Protein AF-A0A9W7CE01-F1 (afdb_monomer_lite)

Secondary structure (DSSP, 8-state):
----------------PPPHHHHSSSGGGGS---SPPPSS--EEEEETTSSGGGGS-GGG-SEEEEEE---HHHHHHHHHHHHHTT-EEEEEE---GGGTT-HHHHHHHHHHHHHHHHHHT--EEEE---S--S-HHHHHHHHHHHHHHHHHHHSPPPP-----PPP--------PPP-

Foldseek 3Di:
DDDDPPVPPPPPPPPPPAFLCNQAPHNVLLAALPDDQDPDADEAEDEVPDPVVVVDPLLRHQEYEYEYDDDLNSLSNVSNVSSVNNHAYAYEDEDPQVCLVPPVVLVVVLVVQLVSCSRSSHNYYDYDYDPHPDDPVSVVVSVVVSVVSNCVPRPDPPDPPPPPPPPDDPPPDDDDDDD

Radius of gyration: 24.2 Å; chains: 1; bounding box: 60×113×42 Å

Structure (mmCIF, N/CA/C/O backbone):
data_AF-A0A9W7CE01-F1
#
_entry.id   AF-A0A9W7CE01-F1
#
loop_
_atom_site.group_PDB
_atom_site.id
_atom_site.type_symbol
_atom_site.label_atom_id
_atom_site.label_alt_id
_atom_site.label_comp_id
_atom_site.label_asym_id
_atom_site.label_entity_id
_atom_site.label_seq_id
_atom_site.pdbx_PDB_ins_code
_atom_site.Cartn_x
_atom_site.Cartn_y
_atom_site.Cartn_z
_atom_site.occupancy
_atom_site.B_iso_or_equiv
_atom_site.auth_seq_id
_atom_site.auth_comp_id
_atom_site.auth_asym_id
_atom_site.auth_atom_id
_atom_site.pdbx_PDB_model_num
ATOM 1 N N . MET A 1 1 ? -10.138 61.269 -5.558 1.00 49.22 1 MET A N 1
ATOM 2 C CA . MET A 1 1 ? -9.718 60.462 -6.730 1.00 49.22 1 MET A CA 1
ATOM 3 C C . MET A 1 1 ? -8.202 60.382 -6.636 1.00 49.22 1 MET A C 1
ATOM 5 O O . MET A 1 1 ? -7.604 61.437 -6.602 1.00 49.22 1 MET A O 1
ATOM 9 N N . LEU A 1 2 ? -7.501 59.271 -6.449 1.00 45.75 2 LEU A N 1
ATOM 10 C CA . LEU A 1 2 ? -7.740 57.858 -6.716 1.00 45.75 2 LEU A CA 1
ATOM 11 C C . LEU A 1 2 ? -7.343 57.064 -5.452 1.00 45.75 2 LEU A C 1
ATOM 13 O O . LEU A 1 2 ? -6.312 57.332 -4.857 1.00 45.75 2 LEU A O 1
ATOM 17 N N . LEU A 1 3 ? -8.222 56.257 -4.864 1.00 43.03 3 LEU A N 1
ATOM 18 C CA . LEU A 1 3 ? -8.631 54.928 -5.331 1.00 43.03 3 LEU A CA 1
ATOM 19 C C . LEU A 1 3 ? -7.551 53.863 -5.053 1.00 43.03 3 LEU A C 1
ATOM 21 O O . LEU A 1 3 ? -6.643 53.654 -5.842 1.00 43.03 3 LEU A O 1
ATOM 25 N N . ARG A 1 4 ? -7.760 53.163 -3.930 1.00 52.28 4 ARG A N 1
ATOM 26 C CA . ARG A 1 4 ? -7.577 51.712 -3.759 1.00 52.28 4 ARG A CA 1
ATOM 27 C C . ARG A 1 4 ? -6.210 51.140 -4.157 1.00 52.28 4 ARG A C 1
ATOM 29 O O . ARG A 1 4 ? -6.089 50.478 -5.177 1.00 52.28 4 ARG A O 1
ATOM 36 N N . LEU A 1 5 ? -5.248 51.216 -3.244 1.00 51.44 5 LEU A N 1
ATOM 37 C CA . LEU A 1 5 ? -4.251 50.149 -3.096 1.00 51.44 5 LEU A CA 1
ATOM 38 C C . LEU A 1 5 ? -4.748 49.166 -2.027 1.00 51.44 5 LEU A C 1
ATOM 40 O O . LEU A 1 5 ? -4.194 49.045 -0.941 1.00 51.44 5 LEU A O 1
ATOM 44 N N . LEU A 1 6 ? -5.856 48.487 -2.345 1.00 52.78 6 LEU A N 1
ATOM 45 C CA . LEU A 1 6 ? -6.137 47.170 -1.783 1.00 52.78 6 LEU A CA 1
ATOM 46 C C . LEU A 1 6 ? -5.134 46.238 -2.457 1.00 52.78 6 LEU A C 1
ATOM 48 O O . LEU A 1 6 ? -5.360 45.782 -3.576 1.00 52.78 6 LEU A O 1
ATOM 52 N N . ILE A 1 7 ? -3.998 46.021 -1.801 1.00 57.50 7 ILE A N 1
ATOM 53 C CA . ILE A 1 7 ? -3.135 44.882 -2.092 1.00 57.50 7 ILE A CA 1
ATOM 54 C C . ILE A 1 7 ? -3.985 43.664 -1.737 1.00 57.50 7 ILE A C 1
ATOM 56 O O . ILE A 1 7 ? -4.079 43.270 -0.578 1.00 57.50 7 ILE A O 1
ATOM 60 N N . ALA A 1 8 ? -4.704 43.149 -2.733 1.00 54.59 8 ALA A N 1
ATOM 61 C CA . ALA A 1 8 ? -5.314 41.841 -2.676 1.00 54.59 8 ALA A CA 1
ATOM 62 C C . ALA A 1 8 ? -4.156 40.855 -2.538 1.00 54.59 8 ALA A C 1
ATOM 64 O O . ALA A 1 8 ? -3.480 40.520 -3.509 1.00 54.59 8 ALA A O 1
ATOM 65 N N . THR A 1 9 ? -3.883 40.470 -1.296 1.00 56.84 9 THR A N 1
ATOM 66 C CA . THR A 1 9 ? -3.147 39.268 -0.942 1.00 56.84 9 THR A CA 1
ATOM 67 C C . THR A 1 9 ? -3.831 38.109 -1.650 1.00 56.84 9 THR A C 1
ATOM 69 O O . THR A 1 9 ? -4.817 37.553 -1.172 1.00 56.84 9 THR A O 1
ATOM 72 N N . LEU A 1 10 ? -3.329 37.781 -2.839 1.00 54.28 10 LEU A N 1
ATOM 73 C CA . LEU A 1 10 ? -3.640 36.542 -3.523 1.00 54.28 10 LEU A CA 1
ATOM 74 C C . LEU A 1 10 ? -2.976 35.436 -2.700 1.00 54.28 10 LEU A C 1
ATOM 76 O O . LEU A 1 10 ? -1.847 35.030 -2.962 1.00 54.28 10 LEU A O 1
ATOM 80 N N . LEU A 1 11 ? -3.668 35.009 -1.641 1.00 51.47 11 LEU A N 1
ATOM 81 C CA . LEU A 1 11 ? -3.465 33.707 -1.029 1.00 51.47 11 LEU A CA 1
ATOM 82 C C . LEU A 1 11 ? -3.822 32.694 -2.114 1.00 51.47 11 LEU A C 1
ATOM 84 O O . LEU A 1 11 ? -4.963 32.257 -2.236 1.00 51.47 11 LEU A O 1
ATOM 88 N N . VAL A 1 12 ? -2.840 32.380 -2.956 1.00 51.41 12 VAL A N 1
ATOM 89 C CA . VAL A 1 12 ? -2.826 31.129 -3.698 1.00 51.41 12 VAL A CA 1
ATOM 90 C C . VAL A 1 12 ? -2.754 30.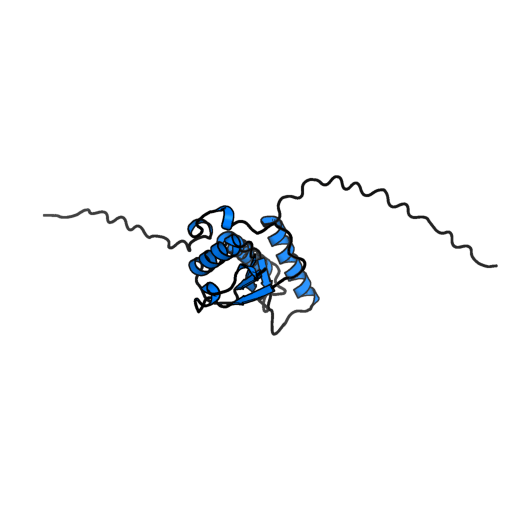062 -2.616 1.00 51.41 12 VAL A C 1
ATOM 92 O O . VAL A 1 12 ? -1.678 29.739 -2.119 1.00 51.41 12 VAL A O 1
ATOM 95 N N . GLY A 1 13 ? -3.920 29.605 -2.161 1.00 45.03 13 GLY A N 1
ATOM 96 C CA . GLY A 1 13 ? -4.013 28.378 -1.398 1.00 45.03 13 GLY A CA 1
ATOM 97 C C . GLY A 1 13 ? -3.459 27.297 -2.305 1.00 45.03 13 GLY A C 1
ATOM 98 O O . GLY A 1 13 ? -4.110 26.919 -3.277 1.00 45.03 13 GLY A O 1
ATOM 99 N N . LEU A 1 14 ? -2.230 26.852 -2.037 1.00 47.97 14 LEU A N 1
ATOM 100 C CA . LEU A 1 14 ? -1.827 25.542 -2.503 1.00 47.97 14 LEU A CA 1
ATOM 101 C C . LEU A 1 14 ? -2.864 24.599 -1.903 1.00 47.97 14 LEU A C 1
ATOM 103 O O . LEU A 1 14 ? -2.961 24.490 -0.680 1.00 47.97 14 LEU A O 1
ATOM 107 N N . ALA A 1 15 ? -3.687 23.994 -2.755 1.00 44.78 15 ALA A N 1
ATOM 108 C CA . ALA A 1 15 ? -4.443 22.816 -2.384 1.00 44.78 15 ALA A CA 1
ATOM 109 C C . ALA A 1 15 ? -3.406 21.716 -2.130 1.00 44.78 15 ALA A C 1
ATOM 111 O O . ALA A 1 15 ? -3.076 20.928 -3.011 1.00 44.78 15 ALA A O 1
ATOM 112 N N . SER A 1 16 ? -2.786 21.754 -0.954 1.00 56.38 16 SER A N 1
ATOM 113 C CA . SER A 1 16 ? -2.089 20.610 -0.404 1.00 56.38 16 SER A CA 1
ATOM 114 C C . SER A 1 16 ? -3.173 19.559 -0.220 1.00 56.38 16 SER A C 1
ATOM 116 O O . SER A 1 16 ? -4.102 19.800 0.549 1.00 56.38 16 SER A O 1
ATOM 118 N N . GLY A 1 17 ? -3.118 18.459 -0.977 1.00 59.03 17 GLY A N 1
ATOM 119 C CA . GLY A 1 17 ? -4.003 17.322 -0.719 1.00 59.03 17 GLY A CA 1
ATOM 120 C C . GLY A 1 17 ? -3.909 16.962 0.762 1.00 59.03 17 GLY A C 1
ATOM 121 O O . GLY A 1 17 ? -2.799 16.974 1.312 1.00 59.03 17 GLY A O 1
ATOM 122 N N . SER A 1 18 ? -5.048 16.740 1.417 1.00 71.06 18 SER A N 1
ATOM 123 C CA . SER A 1 18 ? -5.059 16.556 2.865 1.00 71.06 18 SER A CA 1
ATOM 124 C C . SER A 1 18 ? -4.242 15.316 3.212 1.00 71.06 18 SER A C 1
ATOM 126 O O . SER A 1 18 ? -4.315 14.282 2.544 1.00 71.06 18 SER A O 1
ATOM 128 N N . SER A 1 19 ? -3.401 15.423 4.237 1.00 85.56 19 SER A N 1
ATOM 129 C CA . SER A 1 19 ? -2.746 14.244 4.787 1.00 85.56 19 SER A CA 1
ATOM 130 C C . SER A 1 19 ? -3.722 13.493 5.690 1.00 85.56 19 SER A C 1
ATOM 132 O O . SER A 1 19 ? -4.732 14.035 6.153 1.00 85.56 19 SER A O 1
ATOM 134 N N . CYS A 1 20 ? -3.396 12.244 6.011 1.00 89.38 20 CYS A N 1
ATOM 135 C CA . CYS A 1 20 ? -4.134 11.489 7.014 1.00 89.38 20 CYS A CA 1
ATOM 136 C C . CYS A 1 20 ? -4.261 12.273 8.334 1.00 89.38 20 CYS A C 1
ATOM 138 O O . CYS A 1 20 ? -5.332 12.305 8.941 1.00 89.38 20 CYS A O 1
ATOM 140 N N . VAL A 1 21 ? -3.190 12.955 8.759 1.00 86.81 21 VAL A N 1
ATOM 141 C CA . VAL A 1 21 ? -3.146 13.684 10.037 1.00 86.81 21 VAL A CA 1
ATOM 142 C C . VAL A 1 21 ? -4.131 14.852 10.059 1.00 86.81 21 VAL A C 1
ATOM 144 O O . VAL A 1 21 ? -4.687 15.148 11.113 1.00 86.81 21 VAL A O 1
ATOM 147 N N . ASP A 1 22 ? -4.382 15.468 8.905 1.00 87.25 22 ASP A N 1
ATOM 148 C CA . ASP A 1 22 ? -5.334 16.574 8.771 1.00 87.25 22 ASP A CA 1
ATOM 149 C C . ASP A 1 22 ? -6.794 16.090 8.783 1.00 87.25 22 ASP A C 1
ATOM 151 O O . ASP A 1 22 ? -7.704 16.860 9.089 1.00 87.25 22 ASP A O 1
ATOM 155 N N . THR A 1 23 ? -7.016 14.809 8.471 1.00 87.19 23 THR A N 1
ATOM 156 C CA . THR A 1 23 ? -8.350 14.211 8.299 1.00 87.19 23 THR A CA 1
ATOM 157 C C . THR A 1 23 ? -8.808 13.433 9.535 1.00 87.19 23 THR A C 1
ATOM 159 O O . THR A 1 23 ? -9.983 13.473 9.908 1.00 87.19 23 THR A O 1
ATOM 162 N N . CYS A 1 24 ? -7.902 12.709 10.195 1.00 90.25 24 CYS A N 1
ATOM 163 C CA . CYS A 1 24 ? -8.250 11.871 11.337 1.00 90.25 24 CYS A CA 1
ATOM 164 C C . CYS A 1 24 ? -8.587 12.688 12.588 1.00 90.25 24 CYS A C 1
ATOM 166 O O . CYS A 1 24 ? -7.926 13.663 12.931 1.00 90.25 24 CYS A O 1
ATOM 168 N N . SER A 1 25 ? -9.539 12.186 13.380 1.00 90.69 25 SER A N 1
ATOM 169 C CA . SER A 1 25 ? -9.857 12.743 14.704 1.00 90.69 25 SER A CA 1
ATOM 170 C C . SER A 1 25 ? -8.699 12.641 15.708 1.00 90.69 25 SER A C 1
ATOM 172 O O . SER A 1 25 ? -8.658 13.389 16.683 1.00 90.69 25 SER A O 1
ATOM 174 N N . SER A 1 26 ? -7.760 11.718 15.477 1.00 91.56 26 SER A N 1
ATOM 175 C CA . SER A 1 26 ? -6.515 11.584 16.231 1.00 91.56 26 SER A CA 1
ATOM 176 C C . SER A 1 26 ? -5.351 11.292 15.280 1.00 91.56 26 SER A C 1
ATOM 178 O O . SER A 1 26 ? -5.440 10.319 14.527 1.00 91.56 26 SER A O 1
ATOM 180 N N . PRO A 1 27 ? -4.218 12.017 15.376 1.00 90.12 27 PRO A N 1
ATOM 181 C CA . PRO A 1 27 ? -3.017 11.734 14.585 1.00 90.12 27 PRO A CA 1
ATOM 182 C C . PRO A 1 27 ? -2.484 10.308 14.766 1.00 90.12 27 PRO A C 1
ATOM 184 O O . PRO A 1 27 ? -1.841 9.759 13.877 1.00 90.12 27 PRO A O 1
ATOM 187 N N . SER A 1 28 ? -2.764 9.673 15.911 1.00 91.38 28 SER A N 1
ATOM 188 C CA . SER A 1 28 ? -2.348 8.292 16.169 1.00 91.38 28 SER A CA 1
ATOM 189 C C . SER A 1 28 ? -2.987 7.280 15.218 1.00 91.38 28 SER A C 1
ATOM 191 O O . SER A 1 28 ? -2.431 6.200 15.044 1.00 91.38 28 SER A O 1
ATOM 193 N N . LEU A 1 29 ? -4.143 7.616 14.632 1.00 93.75 29 LEU A N 1
ATOM 194 C CA . LEU A 1 29 ? -4.826 6.792 13.637 1.00 93.75 29 LEU A CA 1
ATOM 195 C C . LEU A 1 29 ? -4.112 6.802 12.284 1.00 93.75 29 LEU A C 1
ATOM 197 O O . LEU A 1 29 ? -4.490 6.029 11.426 1.00 93.75 29 LEU A O 1
ATOM 201 N N . CYS A 1 30 ? -3.075 7.613 12.090 1.00 92.62 30 CYS A N 1
ATOM 202 C CA . CYS A 1 30 ? -2.262 7.597 10.872 1.00 92.62 30 CYS A CA 1
ATOM 203 C C . CYS A 1 30 ? -1.003 6.742 10.993 1.00 92.62 30 CYS A C 1
ATOM 205 O O . CYS A 1 30 ? -0.245 6.620 10.035 1.00 92.62 30 CYS A O 1
ATOM 207 N N . ASN A 1 31 ? -0.755 6.166 12.171 1.00 91.69 31 ASN A N 1
ATOM 208 C CA . ASN A 1 31 ? 0.359 5.252 12.355 1.00 91.69 31 ASN A CA 1
ATOM 209 C C . ASN A 1 31 ? -0.022 3.856 11.848 1.00 91.69 31 ASN A C 1
ATOM 211 O O . ASN A 1 31 ? -1.137 3.409 12.133 1.00 91.69 31 ASN A O 1
ATOM 215 N N . PRO A 1 32 ? 0.913 3.131 11.209 1.00 91.69 32 PRO A N 1
ATOM 216 C CA . PRO A 1 32 ? 0.688 1.743 10.843 1.00 91.69 32 PRO A CA 1
ATOM 217 C C . PRO A 1 32 ? 0.310 0.883 12.049 1.00 91.69 32 PRO A C 1
ATOM 219 O O . PRO A 1 32 ? 0.855 1.017 13.154 1.00 91.69 32 PRO A O 1
ATOM 222 N N . ILE A 1 33 ? -0.584 -0.070 11.825 1.00 93.06 33 ILE A N 1
ATOM 223 C CA . ILE A 1 33 ? -1.017 -1.031 12.827 1.00 93.06 33 ILE A CA 1
ATOM 224 C C . ILE A 1 33 ? 0.092 -2.062 13.050 1.00 93.06 33 ILE A C 1
ATOM 226 O O . ILE A 1 33 ? 0.321 -2.986 12.265 1.00 93.06 33 ILE A O 1
ATOM 230 N N . THR A 1 34 ? 0.733 -1.963 14.212 1.00 89.75 34 THR A N 1
ATOM 231 C CA . THR A 1 34 ? 1.841 -2.843 14.622 1.00 89.75 34 THR A CA 1
ATOM 232 C C . THR A 1 34 ? 1.390 -4.134 15.308 1.00 89.75 34 THR A C 1
ATOM 234 O O . THR A 1 34 ? 2.178 -5.068 15.464 1.00 89.75 34 THR A O 1
ATOM 237 N N . LYS A 1 35 ? 0.119 -4.226 15.723 1.00 88.00 35 LYS A N 1
ATOM 238 C CA . LYS A 1 35 ? -0.424 -5.422 16.385 1.00 88.00 35 LYS A CA 1
ATOM 239 C C . LYS A 1 35 ? -0.368 -6.625 15.435 1.00 88.00 35 LYS A C 1
ATOM 241 O O . LYS A 1 35 ? -0.885 -6.490 14.338 1.00 88.00 35 LYS A O 1
ATOM 246 N N . PRO A 1 36 ? 0.129 -7.809 15.827 1.00 87.88 36 PRO A N 1
ATOM 247 C CA . PRO A 1 36 ? 0.149 -8.979 14.948 1.00 87.88 36 PRO A CA 1
ATOM 248 C C . PRO A 1 36 ? -1.214 -9.298 14.319 1.00 87.88 36 PRO A C 1
ATOM 250 O O . PRO A 1 36 ? -2.260 -9.090 14.943 1.00 87.88 36 PRO A O 1
ATOM 253 N N . LEU A 1 37 ? -1.187 -9.815 13.090 1.00 85.19 37 LEU A N 1
ATOM 254 C CA . LEU A 1 37 ? -2.383 -10.296 12.404 1.00 85.19 37 LEU A CA 1
ATOM 255 C C . LEU A 1 37 ? -3.047 -11.438 13.187 1.00 85.19 37 LEU A C 1
ATOM 257 O O . LEU A 1 37 ? -2.394 -12.197 13.910 1.00 85.19 37 LEU A O 1
ATOM 261 N N . ALA A 1 38 ? -4.369 -11.530 13.065 1.00 86.44 38 ALA A N 1
ATOM 262 C CA . ALA A 1 38 ? -5.132 -12.611 13.669 1.00 86.44 38 ALA A CA 1
ATOM 263 C C . ALA A 1 38 ? -4.888 -13.927 12.914 1.00 86.44 38 ALA A C 1
ATOM 265 O O . ALA A 1 38 ? -4.569 -13.931 11.733 1.00 86.44 38 ALA A O 1
ATOM 266 N N . ALA A 1 39 ? -5.107 -15.067 13.577 1.00 90.12 39 ALA A N 1
ATOM 267 C CA . ALA A 1 39 ? -4.973 -16.380 12.933 1.00 90.12 39 ALA A CA 1
ATOM 268 C C . AL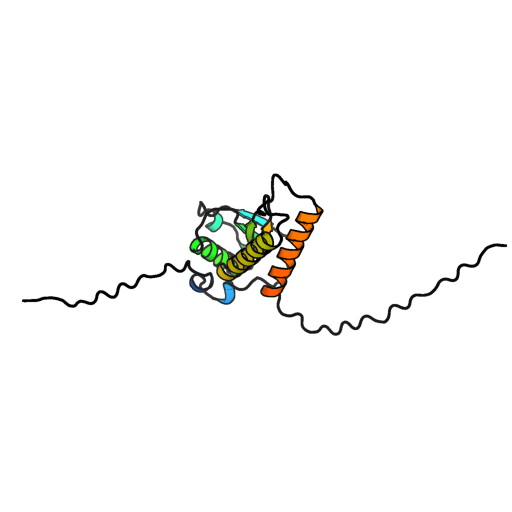A A 1 39 ? -5.975 -16.607 11.781 1.00 90.12 39 ALA A C 1
ATOM 270 O O . ALA A 1 39 ? -5.787 -17.508 10.968 1.00 90.12 39 ALA A O 1
ATOM 271 N N . LYS A 1 40 ? -7.061 -15.828 11.746 1.00 94.69 40 LYS A N 1
ATOM 272 C CA . LYS A 1 40 ? -8.033 -15.787 10.654 1.00 94.69 40 LYS A CA 1
ATOM 273 C C . LYS A 1 40 ? -8.133 -14.355 10.163 1.00 94.69 40 LYS A C 1
ATOM 275 O O . LYS A 1 40 ? -8.317 -13.450 10.977 1.00 94.69 40 LYS A O 1
ATOM 280 N N . GLU A 1 41 ? -8.054 -14.189 8.854 1.00 95.81 41 GLU A N 1
ATOM 281 C CA . GLU A 1 41 ? -8.103 -12.894 8.192 1.00 95.81 41 GLU A CA 1
ATOM 282 C C . GLU A 1 41 ? -9.324 -12.810 7.284 1.00 95.81 41 GLU A C 1
ATOM 284 O O . GLU A 1 41 ? -9.697 -13.782 6.624 1.00 95.81 41 GLU A O 1
ATOM 289 N N . THR A 1 42 ? -9.929 -11.629 7.257 1.00 97.25 42 THR A N 1
ATOM 290 C CA . THR A 1 42 ? -10.961 -11.248 6.299 1.00 97.25 42 THR A CA 1
ATOM 291 C C . THR A 1 42 ? -10.435 -10.046 5.532 1.00 97.25 42 THR A C 1
ATOM 293 O O . THR A 1 42 ? -10.357 -8.938 6.075 1.00 97.25 42 THR A O 1
ATOM 296 N N . LEU A 1 43 ? -10.071 -10.282 4.275 1.00 96.81 43 LEU A N 1
ATOM 297 C CA . LEU A 1 43 ? -9.639 -9.254 3.339 1.00 96.81 43 LEU A CA 1
ATOM 298 C C . LEU A 1 43 ? -10.844 -8.781 2.520 1.00 96.81 43 LEU A C 1
ATOM 300 O O . LEU A 1 43 ? -11.526 -9.592 1.894 1.00 96.81 43 LEU A O 1
ATOM 304 N N . VAL A 1 44 ? -11.110 -7.477 2.537 1.00 96.88 44 VAL A N 1
ATOM 305 C CA . VAL A 1 44 ? -12.170 -6.844 1.741 1.00 96.88 44 VAL A CA 1
ATOM 306 C C . VAL A 1 44 ? -11.534 -6.001 0.650 1.00 96.88 44 VAL A C 1
ATOM 308 O O . VAL A 1 44 ? -10.675 -5.178 0.940 1.00 96.88 44 VAL A O 1
ATOM 311 N N . PHE A 1 45 ? -11.987 -6.180 -0.586 1.00 95.88 45 PHE A N 1
ATOM 312 C CA . PHE A 1 45 ? -11.580 -5.384 -1.741 1.00 95.88 45 PHE A CA 1
ATOM 313 C C . PHE A 1 45 ? -12.656 -4.342 -2.033 1.00 95.88 45 PHE A C 1
ATOM 315 O O . PHE A 1 45 ? -13.842 -4.676 -2.066 1.00 95.88 45 PHE A O 1
ATOM 322 N N . THR A 1 46 ? -12.260 -3.089 -2.240 1.00 94.19 46 THR A N 1
ATOM 323 C CA . THR A 1 46 ? -13.198 -2.000 -2.513 1.00 94.19 46 THR A CA 1
ATOM 324 C C . THR A 1 46 ? -12.699 -1.069 -3.604 1.00 94.19 46 THR A C 1
ATOM 326 O O . THR A 1 46 ? -11.499 -0.900 -3.830 1.00 94.19 46 THR A O 1
ATOM 329 N N . THR A 1 47 ? -13.652 -0.359 -4.191 1.00 93.00 47 THR A N 1
ATOM 330 C CA . THR A 1 47 ? -13.417 0.912 -4.871 1.00 93.00 47 THR A CA 1
ATOM 331 C C . THR A 1 47 ? -14.085 2.019 -4.060 1.00 93.00 47 THR A C 1
ATOM 333 O O . THR A 1 47 ? -15.156 1.788 -3.505 1.00 93.00 47 THR A O 1
ATOM 336 N N . LEU A 1 48 ? -13.505 3.215 -3.991 1.00 93.00 48 LEU A N 1
ATOM 337 C CA . LEU A 1 48 ? -14.103 4.367 -3.296 1.00 93.00 48 LEU A CA 1
ATOM 338 C C . LEU A 1 48 ? -14.984 5.221 -4.224 1.00 93.00 48 LEU A C 1
ATOM 340 O O . LEU A 1 48 ? -15.263 6.381 -3.938 1.00 93.00 48 LEU A O 1
ATOM 344 N N . SER A 1 49 ? -15.417 4.665 -5.358 1.00 87.62 49 SER A N 1
ATOM 345 C CA . SER A 1 49 ? -16.368 5.306 -6.277 1.00 87.62 49 SER A CA 1
ATOM 346 C C . SER A 1 49 ? -17.791 5.383 -5.704 1.00 87.62 49 SER A C 1
ATOM 348 O O . SER A 1 49 ? -18.574 6.235 -6.123 1.00 87.62 49 SER A O 1
ATOM 350 N N . SER A 1 50 ? -18.116 4.524 -4.733 1.00 84.75 50 SER A N 1
ATOM 351 C CA . SER A 1 50 ? -19.335 4.568 -3.926 1.00 84.75 50 SER A CA 1
ATOM 352 C C . SER A 1 50 ? -18.996 4.651 -2.434 1.00 84.75 50 SER A C 1
ATOM 354 O O . SER A 1 50 ? -17.866 4.405 -2.008 1.00 84.75 50 SER A O 1
ATOM 356 N N . ALA A 1 51 ? -19.996 4.991 -1.619 1.00 85.56 51 ALA A N 1
ATOM 357 C CA . ALA A 1 51 ? -19.866 5.055 -0.164 1.00 85.56 51 ALA A CA 1
ATOM 358 C C . ALA A 1 51 ? -20.299 3.753 0.540 1.00 85.56 51 ALA A C 1
ATOM 360 O O . ALA A 1 51 ? -20.537 3.766 1.748 1.00 85.56 51 ALA A O 1
ATOM 361 N N . ASP A 1 52 ? -20.415 2.631 -0.184 1.00 88.12 52 ASP A N 1
ATOM 362 C CA . ASP A 1 52 ? -20.958 1.374 0.361 1.00 88.12 52 ASP A CA 1
ATOM 363 C C . ASP A 1 52 ? -20.122 0.837 1.528 1.00 88.12 52 ASP A C 1
ATOM 365 O O . ASP A 1 52 ? -20.663 0.273 2.483 1.00 88.12 52 ASP A O 1
ATOM 369 N N . TRP A 1 53 ? -18.815 1.111 1.510 1.00 90.62 53 TRP A N 1
ATOM 370 C CA . TRP A 1 53 ? -17.876 0.780 2.580 1.00 90.62 53 TRP A CA 1
ATOM 371 C C . TRP A 1 53 ? -18.272 1.351 3.948 1.00 90.62 53 TRP A C 1
ATOM 373 O O . TRP A 1 53 ? -17.930 0.769 4.978 1.00 90.62 53 TRP A O 1
ATOM 383 N N . LYS A 1 54 ? -19.051 2.442 3.994 1.00 90.31 54 LYS A N 1
ATOM 384 C CA . LYS A 1 54 ? -19.559 3.017 5.251 1.00 90.31 54 LYS A CA 1
ATOM 385 C C . LYS A 1 54 ? -20.541 2.085 5.968 1.00 90.31 54 LYS A C 1
ATOM 387 O O . LYS A 1 54 ? -20.734 2.220 7.171 1.00 90.31 54 LYS A O 1
ATOM 392 N N . SER A 1 55 ? -21.149 1.140 5.248 1.00 91.44 55 SER A N 1
ATOM 393 C CA . SER A 1 55 ? -22.117 0.177 5.790 1.00 91.44 55 SER A CA 1
ATOM 394 C C . SER A 1 55 ? -21.500 -1.152 6.2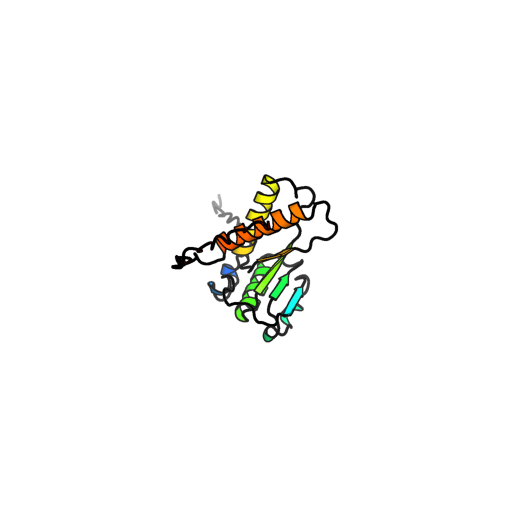34 1.00 91.44 55 SER A C 1
ATOM 396 O O . SER A 1 55 ? -22.206 -2.011 6.766 1.00 91.44 55 SER A O 1
ATOM 398 N N . TYR A 1 56 ? -20.199 -1.348 6.010 1.00 94.94 56 TYR A N 1
ATOM 399 C CA . TYR A 1 56 ? -19.546 -2.610 6.326 1.00 94.94 56 TYR A CA 1
ATOM 400 C C . TYR A 1 56 ? -19.448 -2.842 7.835 1.00 94.9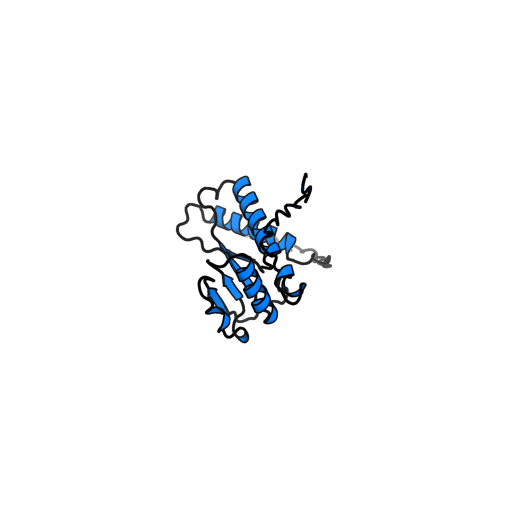4 56 TYR A C 1
ATOM 402 O O . TYR A 1 56 ? -19.279 -1.922 8.635 1.00 94.94 56 TYR A O 1
ATOM 410 N N . ASP A 1 57 ? -19.508 -4.114 8.226 1.00 96.25 57 ASP A N 1
ATOM 411 C CA . ASP A 1 57 ? -19.241 -4.528 9.599 1.00 96.25 57 ASP A CA 1
ATOM 412 C C . ASP A 1 57 ? -17.725 -4.588 9.837 1.00 96.25 57 ASP A C 1
ATOM 414 O O . ASP A 1 57 ? -17.090 -5.636 9.691 1.00 96.25 57 ASP A O 1
ATOM 418 N N . TRP A 1 58 ? -17.148 -3.442 10.204 1.00 96.50 58 TRP A N 1
ATOM 419 C CA . TRP A 1 58 ? -15.714 -3.269 10.465 1.00 96.50 58 TRP A CA 1
ATOM 420 C C . TRP A 1 58 ? -15.156 -4.217 11.529 1.00 96.50 58 TRP A C 1
ATOM 422 O O . TRP A 1 58 ? -13.967 -4.517 11.513 1.00 96.50 58 TRP A O 1
ATOM 432 N N . THR A 1 59 ? -16.000 -4.763 12.411 1.00 95.44 59 THR A N 1
ATOM 433 C CA . THR A 1 59 ? -15.563 -5.720 13.440 1.00 95.44 59 THR A CA 1
ATOM 434 C C . THR A 1 59 ? -15.183 -7.091 12.874 1.00 95.44 59 THR A C 1
ATOM 436 O O . THR A 1 59 ? -14.524 -7.879 13.555 1.00 95.44 59 THR A O 1
ATOM 439 N N . LYS A 1 60 ? -15.579 -7.390 11.630 1.00 95.94 60 LYS A N 1
ATOM 440 C CA . LYS A 1 60 ? -15.270 -8.649 10.933 1.00 95.94 60 LYS A CA 1
ATOM 441 C C . LYS A 1 60 ? -14.108 -8.540 9.952 1.00 95.94 60 LYS A C 1
ATOM 443 O O . LYS A 1 60 ? -13.666 -9.571 9.442 1.00 95.94 60 LYS A O 1
ATOM 448 N N . ILE A 1 61 ? -13.650 -7.327 9.660 1.00 97.00 61 ILE A N 1
ATOM 449 C CA . ILE A 1 61 ? -12.621 -7.055 8.658 1.00 97.00 61 ILE A CA 1
ATOM 450 C C . ILE A 1 61 ? -11.262 -7.026 9.356 1.00 97.00 61 ILE A C 1
ATOM 452 O O . ILE A 1 61 ? -11.119 -6.456 10.432 1.00 97.00 61 ILE A O 1
ATOM 456 N N . THR A 1 62 ? -10.248 -7.642 8.750 1.00 97.38 62 THR A N 1
ATOM 457 C CA . THR A 1 62 ? -8.860 -7.531 9.231 1.00 97.38 62 THR A CA 1
ATOM 458 C C . THR A 1 62 ? -8.018 -6.651 8.326 1.00 97.38 62 THR A C 1
ATOM 460 O O . THR A 1 62 ? -7.077 -6.003 8.791 1.00 97.38 62 THR A O 1
ATOM 463 N N . THR A 1 63 ? -8.337 -6.628 7.033 1.00 97.94 63 THR A N 1
ATOM 464 C CA . THR A 1 63 ? -7.626 -5.827 6.041 1.00 97.94 63 THR A CA 1
ATOM 465 C C . THR A 1 63 ? -8.593 -5.325 4.979 1.00 97.94 63 THR A C 1
ATOM 467 O O . THR A 1 63 ? -9.460 -6.059 4.505 1.00 97.94 63 THR A O 1
ATOM 470 N N . PHE A 1 64 ? -8.440 -4.060 4.625 1.00 97.81 64 PHE A N 1
ATOM 471 C CA . PHE A 1 64 ? -9.265 -3.330 3.686 1.00 97.81 64 PHE A CA 1
ATOM 472 C C . PHE A 1 64 ? -8.381 -2.848 2.534 1.00 97.81 64 PHE A C 1
ATOM 474 O O . PHE A 1 64 ? -7.475 -2.041 2.731 1.00 97.81 64 PHE A O 1
ATOM 481 N N . ALA A 1 65 ? -8.603 -3.395 1.344 1.00 97.81 65 ALA A N 1
ATOM 482 C CA . ALA A 1 65 ? -7.815 -3.132 0.152 1.00 97.81 65 ALA A CA 1
ATOM 483 C C . ALA A 1 65 ? -8.547 -2.164 -0.785 1.00 97.81 65 ALA A C 1
ATOM 485 O O . ALA A 1 65 ? -9.617 -2.481 -1.310 1.00 97.81 65 ALA A O 1
ATOM 486 N N . ILE A 1 66 ? -7.960 -0.989 -1.010 1.00 97.31 66 ILE A N 1
ATOM 487 C CA . ILE A 1 66 ? -8.511 0.066 -1.867 1.00 97.31 66 ILE A CA 1
ATOM 488 C C . ILE A 1 66 ? -7.886 -0.046 -3.254 1.00 97.31 66 ILE A C 1
ATOM 490 O O . ILE A 1 66 ? -6.699 0.220 -3.407 1.00 97.31 66 ILE A O 1
ATOM 494 N N . PHE A 1 67 ? -8.665 -0.415 -4.268 1.00 94.50 67 PHE A N 1
ATOM 495 C CA . PHE A 1 67 ? -8.143 -0.652 -5.619 1.00 94.50 67 PHE A CA 1
ATOM 496 C C . PHE A 1 67 ? -8.315 0.519 -6.581 1.00 94.50 67 PHE A C 1
ATOM 498 O O . PHE A 1 67 ? -7.521 0.683 -7.500 1.00 94.50 67 PHE A O 1
ATOM 505 N N . SER A 1 68 ? -9.354 1.331 -6.412 1.00 88.75 68 SER A N 1
ATOM 506 C CA . SER A 1 68 ? -9.566 2.501 -7.266 1.00 88.75 68 SER A CA 1
ATOM 507 C C . SER A 1 68 ? -10.591 3.462 -6.677 1.00 88.75 68 SER A C 1
ATOM 509 O O . SER A 1 68 ? -11.330 3.118 -5.751 1.00 88.75 68 SER A O 1
ATOM 511 N N . GLY A 1 69 ? -10.663 4.658 -7.261 1.00 86.81 69 GLY A N 1
ATOM 512 C CA . GLY A 1 69 ? -11.584 5.713 -6.850 1.00 86.81 69 GLY A CA 1
ATOM 513 C C . GLY A 1 69 ? -11.162 6.411 -5.558 1.00 86.81 69 GLY A C 1
ATOM 514 O O . GLY A 1 69 ? -10.260 5.957 -4.856 1.00 86.81 69 GLY A O 1
ATOM 515 N N . GLY A 1 70 ? -11.864 7.501 -5.247 1.00 86.06 70 GLY A N 1
ATOM 516 C CA . GLY A 1 70 ? -11.543 8.376 -4.121 1.00 86.06 70 GLY A CA 1
ATOM 517 C C . GLY A 1 70 ? -10.361 9.298 -4.417 1.00 86.06 70 GLY A C 1
ATOM 518 O O . GLY A 1 70 ? -9.428 8.935 -5.132 1.00 86.06 70 GLY A O 1
ATOM 519 N N . ASP A 1 71 ? -10.430 10.511 -3.888 1.00 91.19 71 ASP A N 1
ATOM 520 C CA . ASP A 1 71 ? -9.272 11.386 -3.745 1.00 91.19 71 ASP A CA 1
ATOM 521 C C . ASP A 1 71 ? -8.517 11.050 -2.447 1.00 91.19 71 ASP A C 1
ATOM 523 O O . ASP A 1 71 ? -8.886 10.139 -1.699 1.00 91.19 71 ASP A O 1
ATOM 527 N N . ASP A 1 72 ? -7.426 11.768 -2.195 1.00 92.12 72 ASP A N 1
ATOM 528 C CA . ASP A 1 72 ? -6.615 11.579 -0.993 1.00 92.12 72 ASP A CA 1
ATOM 529 C C . ASP A 1 72 ? -7.424 11.776 0.299 1.00 92.12 72 ASP A C 1
ATOM 531 O O . ASP A 1 72 ? -7.210 11.041 1.262 1.00 92.12 72 ASP A O 1
ATOM 535 N N . ASP A 1 73 ? -8.391 12.698 0.300 1.00 90.50 73 ASP A N 1
ATOM 536 C CA . ASP A 1 73 ? -9.267 12.965 1.443 1.00 90.50 73 ASP A CA 1
ATOM 537 C C . ASP A 1 73 ? -10.173 11.757 1.727 1.00 90.50 73 ASP A C 1
ATOM 539 O O . ASP A 1 73 ? -10.298 11.326 2.873 1.00 90.50 73 ASP A O 1
ATOM 543 N N . ALA A 1 74 ? -10.767 11.158 0.690 1.00 92.38 74 ALA A N 1
ATOM 544 C CA . ALA A 1 74 ? -11.582 9.954 0.826 1.00 92.38 74 ALA A CA 1
ATOM 545 C C . ALA A 1 74 ? -10.757 8.745 1.292 1.00 92.38 74 ALA A C 1
ATOM 547 O O . ALA A 1 74 ? -11.229 7.955 2.115 1.00 92.38 74 ALA A O 1
ATOM 548 N N . VAL A 1 75 ? -9.526 8.596 0.784 1.00 94.56 75 VAL A N 1
ATOM 549 C CA . VAL A 1 75 ? -8.607 7.542 1.237 1.00 94.56 75 VAL A CA 1
ATOM 550 C C . VAL A 1 75 ? -8.229 7.765 2.701 1.00 94.56 75 VAL A C 1
ATOM 552 O O . VAL A 1 75 ? -8.295 6.830 3.495 1.00 94.56 75 VAL A O 1
ATOM 555 N N . ALA A 1 76 ? -7.904 8.997 3.089 1.00 93.38 76 ALA A N 1
ATOM 556 C CA . ALA A 1 76 ? -7.619 9.340 4.473 1.00 93.38 76 ALA A CA 1
ATOM 557 C C . ALA A 1 76 ? -8.832 9.077 5.385 1.00 93.38 76 ALA A C 1
ATOM 559 O O . ALA A 1 76 ? -8.667 8.434 6.419 1.00 93.38 76 ALA A O 1
ATOM 560 N N . GLU A 1 77 ? -10.051 9.477 4.994 1.00 93.06 77 GLU A N 1
ATOM 561 C CA . GLU A 1 77 ? -11.286 9.242 5.764 1.00 93.06 77 GLU A CA 1
ATOM 562 C C . GLU A 1 77 ? -11.468 7.749 6.075 1.00 93.06 77 GLU A C 1
ATOM 564 O O . GLU A 1 77 ? -11.678 7.367 7.234 1.00 93.06 77 GLU A O 1
ATOM 569 N N . VAL A 1 78 ? -11.362 6.891 5.053 1.00 95.38 78 VAL A N 1
ATOM 570 C CA . VAL A 1 78 ? -11.546 5.447 5.240 1.00 95.38 78 VAL A CA 1
ATOM 571 C C . VAL A 1 78 ? -10.395 4.818 6.026 1.00 95.38 78 VAL A C 1
ATOM 573 O O . VAL A 1 78 ? -10.655 3.941 6.850 1.00 95.38 78 VAL A O 1
ATOM 576 N N . THR A 1 79 ? -9.154 5.297 5.864 1.00 95.69 79 THR A N 1
ATOM 577 C CA . THR A 1 79 ? -8.011 4.872 6.690 1.00 95.69 79 THR A CA 1
ATOM 578 C C . THR A 1 79 ? -8.249 5.185 8.163 1.00 95.69 79 THR A C 1
ATOM 580 O O . THR A 1 79 ? -8.142 4.291 9.005 1.00 95.69 79 THR A O 1
ATOM 583 N N . CYS A 1 80 ? -8.663 6.413 8.488 1.00 95.00 80 CYS A N 1
ATOM 584 C CA . CYS A 1 80 ? -8.964 6.816 9.862 1.00 95.00 80 CYS A CA 1
ATOM 585 C C . CYS A 1 80 ? -10.042 5.925 10.490 1.00 95.00 80 CYS A C 1
ATOM 587 O O . CYS A 1 80 ? -9.904 5.484 11.636 1.00 95.00 80 CYS A O 1
ATOM 589 N N . LEU A 1 81 ? -11.116 5.651 9.740 1.00 95.50 81 LEU A N 1
ATOM 590 C CA . LEU A 1 81 ? -12.192 4.780 10.197 1.00 95.50 81 LEU A CA 1
ATOM 591 C C . LEU A 1 81 ? -11.686 3.353 10.428 1.00 95.50 81 LEU A C 1
ATOM 593 O O . LEU A 1 81 ? -11.881 2.811 11.512 1.00 95.50 81 LEU A O 1
ATOM 597 N N . ALA A 1 82 ? -11.009 2.757 9.448 1.00 96.62 82 ALA A N 1
ATOM 598 C CA . ALA A 1 82 ? -10.477 1.402 9.541 1.00 96.62 82 ALA A CA 1
ATOM 599 C C . ALA A 1 82 ? -9.533 1.246 10.745 1.00 96.62 82 ALA A C 1
ATOM 601 O O . ALA A 1 82 ? -9.685 0.321 11.550 1.00 96.62 82 ALA A O 1
ATOM 602 N N . HIS A 1 83 ? -8.624 2.202 10.943 1.00 96.75 83 HIS A N 1
ATOM 603 C CA . HIS A 1 83 ? -7.672 2.183 12.050 1.00 96.75 83 HIS A CA 1
ATOM 604 C C . HIS A 1 83 ? -8.353 2.326 13.414 1.00 96.75 83 HIS A C 1
ATOM 606 O O . HIS A 1 83 ? -7.913 1.698 14.379 1.00 96.75 83 HIS A O 1
ATOM 612 N N . ALA A 1 84 ? -9.473 3.054 13.505 1.00 95.50 84 ALA A N 1
ATOM 613 C CA . ALA A 1 84 ? -10.273 3.114 14.731 1.00 95.50 84 ALA A CA 1
ATOM 614 C C . ALA A 1 84 ? -10.852 1.739 15.131 1.00 95.50 84 ALA A C 1
ATOM 616 O O . ALA A 1 84 ? -11.092 1.494 16.314 1.00 95.50 84 ALA A O 1
ATOM 617 N N . PHE A 1 85 ? -11.014 0.823 14.170 1.00 95.69 85 PHE A N 1
ATOM 618 C CA . PHE A 1 85 ? -11.402 -0.575 14.392 1.00 95.69 85 PHE A CA 1
ATOM 619 C C . PHE A 1 85 ? -10.211 -1.550 14.428 1.00 95.69 85 PHE A C 1
ATOM 621 O O . PHE A 1 85 ? -10.401 -2.752 14.611 1.00 95.69 85 PHE A O 1
ATOM 628 N N . GLY A 1 86 ? -8.975 -1.060 14.288 1.00 95.50 86 GLY A N 1
ATOM 629 C CA . GLY A 1 86 ? -7.781 -1.902 14.197 1.00 95.50 86 GLY A CA 1
ATOM 630 C C . GLY A 1 86 ? -7.705 -2.724 12.904 1.00 95.50 86 GLY A C 1
ATOM 631 O O . GLY A 1 86 ? -7.048 -3.768 12.884 1.00 95.50 86 GLY A O 1
ATOM 632 N N . VAL A 1 87 ? -8.381 -2.267 11.849 1.00 97.19 87 VAL A N 1
ATOM 633 C CA . VAL A 1 87 ? -8.371 -2.856 10.507 1.00 97.19 87 VAL A CA 1
ATOM 634 C C . VAL A 1 87 ? -7.242 -2.233 9.706 1.00 97.19 87 VAL A C 1
ATOM 636 O O . VAL A 1 87 ? -7.132 -1.012 9.664 1.00 97.19 87 VAL A O 1
ATOM 639 N N . ARG A 1 88 ? -6.434 -3.065 9.046 1.00 97.69 88 ARG A N 1
ATOM 640 C CA . ARG A 1 88 ? -5.362 -2.567 8.180 1.00 97.69 88 ARG A CA 1
ATOM 641 C C . ARG A 1 88 ? -5.889 -2.016 6.875 1.00 97.69 88 ARG A C 1
ATOM 643 O O . ARG A 1 88 ? -6.795 -2.623 6.309 1.00 97.69 88 ARG A O 1
ATOM 650 N N . VAL A 1 89 ? -5.257 -0.983 6.339 1.00 97.50 89 VAL A N 1
ATOM 651 C CA . VAL A 1 89 ? -5.561 -0.460 5.006 1.00 97.50 89 VAL A CA 1
ATOM 652 C C . VAL A 1 89 ? -4.381 -0.639 4.070 1.00 97.50 89 VAL A C 1
ATOM 654 O O . VAL A 1 89 ? -3.271 -0.191 4.340 1.00 97.50 89 VAL A O 1
ATOM 657 N N . VAL A 1 90 ? -4.631 -1.294 2.940 1.00 97.69 90 VAL A N 1
ATOM 658 C CA . VAL A 1 90 ? -3.650 -1.454 1.864 1.00 97.69 90 VAL A CA 1
ATOM 659 C C . VAL A 1 90 ? -4.191 -0.853 0.578 1.00 97.69 90 VAL A C 1
ATOM 661 O O . VAL A 1 90 ? -5.392 -0.906 0.313 1.00 97.69 90 VAL A O 1
ATOM 664 N N . LYS A 1 91 ? -3.308 -0.295 -0.246 1.00 97.50 91 LYS A N 1
ATOM 665 C CA . LYS A 1 91 ? -3.682 0.189 -1.578 1.00 97.50 91 LYS A CA 1
ATOM 666 C C . LYS A 1 91 ? -3.335 -0.852 -2.637 1.00 97.50 91 LYS A C 1
ATOM 668 O O . LYS A 1 91 ? -2.236 -1.402 -2.626 1.00 97.50 91 LYS A O 1
ATOM 673 N N . GLY A 1 92 ? -4.289 -1.149 -3.512 1.00 97.00 92 GLY A N 1
ATOM 674 C CA . GLY A 1 92 ? -4.078 -1.961 -4.703 1.00 97.00 92 GLY A CA 1
ATOM 675 C C . GLY A 1 92 ? -3.103 -1.258 -5.640 1.00 97.00 92 GLY A C 1
ATOM 676 O O . GLY A 1 92 ? -3.231 -0.056 -5.861 1.00 97.00 92 GLY A O 1
ATOM 677 N N . GLU A 1 93 ? -2.116 -1.986 -6.150 1.00 96.19 93 GLU A N 1
ATOM 678 C CA . GLU A 1 93 ? -1.062 -1.405 -6.977 1.00 96.19 93 GLU A CA 1
ATOM 679 C C . GLU A 1 93 ? -0.592 -2.379 -8.060 1.00 96.19 93 GLU A C 1
ATOM 681 O O . GLU A 1 93 ? -0.696 -3.600 -7.916 1.00 96.19 93 GLU A O 1
ATOM 686 N N . GLN A 1 94 ? -0.051 -1.829 -9.142 1.00 95.50 94 GLN A N 1
ATOM 687 C CA . GLN A 1 94 ? 0.599 -2.583 -10.204 1.00 95.50 94 GLN A CA 1
ATOM 688 C C . GLN A 1 94 ? 2.013 -2.064 -10.420 1.00 95.50 94 GLN A C 1
ATOM 690 O O . GLN A 1 94 ? 2.313 -0.888 -10.225 1.00 95.50 94 GLN A O 1
ATOM 695 N N . PHE A 1 95 ? 2.913 -2.953 -10.818 1.00 96.44 95 PHE A N 1
ATOM 696 C CA . PHE A 1 95 ? 4.223 -2.516 -11.262 1.00 96.44 95 PHE A CA 1
ATOM 697 C C . PHE A 1 95 ? 4.125 -1.860 -12.641 1.00 96.44 95 PHE A C 1
ATOM 699 O O . PHE A 1 95 ? 3.350 -2.326 -13.482 1.00 96.44 95 PHE A O 1
ATOM 706 N N . PRO A 1 96 ? 4.952 -0.837 -12.914 1.00 95.31 96 PRO A N 1
ATOM 707 C CA . PRO A 1 96 ? 5.131 -0.328 -14.265 1.00 95.31 96 PRO A CA 1
ATOM 708 C C . PRO A 1 96 ? 5.852 -1.400 -15.093 1.00 95.31 96 PRO A C 1
ATOM 710 O O . PRO A 1 96 ? 7.074 -1.507 -15.079 1.00 95.31 96 PRO A O 1
ATOM 713 N N . MET A 1 97 ? 5.083 -2.256 -15.767 1.00 94.25 97 MET A N 1
ATOM 714 C CA . MET A 1 97 ? 5.610 -3.451 -16.437 1.00 94.25 97 MET A CA 1
ATOM 715 C C . MET A 1 97 ? 6.628 -3.136 -17.536 1.00 94.25 97 MET A C 1
ATOM 717 O O . MET A 1 97 ? 7.566 -3.910 -17.728 1.00 94.25 97 MET A O 1
ATOM 721 N N . ASP A 1 98 ? 6.485 -1.996 -18.211 1.00 94.31 98 ASP A N 1
ATOM 722 C CA . ASP A 1 98 ? 7.436 -1.534 -19.228 1.00 94.31 98 ASP A CA 1
ATOM 723 C C . ASP A 1 98 ? 8.805 -1.173 -18.624 1.00 94.31 98 ASP A C 1
ATOM 725 O O . ASP A 1 98 ? 9.836 -1.345 -19.273 1.00 94.31 98 ASP A O 1
ATOM 729 N N . ASP A 1 99 ? 8.822 -0.781 -17.348 1.00 95.81 99 ASP A N 1
ATOM 730 C CA . ASP A 1 99 ? 10.008 -0.339 -16.613 1.00 95.81 99 ASP A CA 1
ATOM 731 C C . ASP A 1 99 ? 10.489 -1.377 -15.584 1.00 95.81 99 ASP A C 1
ATOM 733 O O . ASP A 1 99 ? 11.396 -1.110 -14.799 1.00 95.81 99 ASP A O 1
ATOM 737 N N . ILE A 1 100 ? 9.929 -2.595 -15.569 1.00 96.12 100 ILE A N 1
ATOM 738 C CA . ILE A 1 100 ? 10.194 -3.592 -14.512 1.00 96.12 100 ILE A CA 1
ATOM 739 C C . ILE A 1 100 ? 11.685 -3.974 -14.394 1.00 96.12 100 ILE A C 1
ATOM 741 O O . ILE A 1 100 ? 12.159 -4.381 -13.327 1.00 96.12 100 ILE A O 1
ATOM 745 N N . TYR A 1 101 ? 12.448 -3.829 -15.481 1.00 96.88 101 TYR A N 1
ATOM 746 C CA . TYR A 1 101 ? 13.892 -4.076 -15.532 1.00 96.88 101 TYR A CA 1
ATOM 747 C C . TYR A 1 101 ? 14.745 -2.823 -15.282 1.00 96.88 101 TYR A C 1
ATOM 749 O O . TYR A 1 101 ? 15.942 -2.958 -15.029 1.00 96.88 101 TYR A O 1
ATOM 757 N N . ASP A 1 102 ? 14.154 -1.630 -15.310 1.00 98.00 102 ASP A N 1
ATOM 758 C CA . ASP A 1 102 ? 14.841 -0.374 -15.030 1.00 98.00 102 ASP A CA 1
ATOM 759 C C . ASP A 1 102 ? 14.894 -0.140 -13.512 1.00 98.00 102 ASP A C 1
ATOM 761 O O . ASP A 1 102 ? 13.880 0.006 -12.830 1.00 98.00 102 ASP A O 1
ATOM 765 N N . ASN A 1 103 ? 16.105 -0.136 -12.956 1.00 98.12 103 ASN A N 1
ATOM 766 C CA . ASN A 1 103 ? 16.301 0.009 -11.516 1.00 98.12 103 ASN A CA 1
ATOM 767 C C . ASN A 1 103 ? 16.001 1.422 -11.007 1.00 98.12 103 ASN A C 1
ATOM 769 O O . ASN A 1 103 ? 15.528 1.557 -9.880 1.00 98.12 103 ASN A O 1
ATOM 773 N N . ASP A 1 104 ? 16.271 2.457 -11.802 1.00 98.44 104 ASP A N 1
ATOM 774 C CA . ASP A 1 104 ? 16.062 3.842 -11.383 1.00 98.44 104 ASP A CA 1
ATOM 775 C C . ASP A 1 104 ? 14.571 4.181 -11.439 1.00 98.44 104 ASP A C 1
ATOM 777 O O . ASP A 1 104 ? 14.033 4.758 -10.490 1.00 98.44 104 ASP A O 1
ATOM 781 N N . ALA A 1 105 ? 13.879 3.732 -12.491 1.00 98.25 105 ALA A N 1
ATOM 782 C CA . ALA A 1 105 ? 12.428 3.850 -12.596 1.00 98.25 105 ALA A CA 1
ATOM 783 C C . ALA A 1 105 ? 11.722 3.082 -11.470 1.00 98.25 105 ALA A C 1
ATOM 785 O O . ALA A 1 105 ? 10.857 3.635 -10.787 1.00 98.25 105 ALA A O 1
ATOM 786 N N . MET A 1 106 ? 12.140 1.840 -11.199 1.00 98.19 106 MET A N 1
ATOM 787 C CA . MET A 1 106 ? 11.578 1.055 -10.100 1.00 98.19 106 MET A CA 1
ATOM 788 C C . MET A 1 106 ? 11.867 1.667 -8.733 1.00 98.19 106 MET A C 1
ATOM 790 O O . MET A 1 106 ? 10.988 1.669 -7.872 1.00 98.19 106 MET A O 1
ATOM 794 N N . LYS A 1 107 ? 13.055 2.242 -8.522 1.00 98.50 107 LYS A N 1
ATOM 795 C CA . LYS A 1 107 ? 13.354 2.969 -7.289 1.00 98.50 107 LYS A CA 1
ATOM 796 C C . LYS A 1 107 ? 12.443 4.187 -7.121 1.00 98.50 107 LYS A C 1
ATOM 798 O O . LYS A 1 107 ? 11.863 4.350 -6.052 1.00 98.50 107 LYS A O 1
ATOM 803 N N . ALA A 1 108 ? 12.292 5.009 -8.159 1.00 98.62 108 ALA A N 1
ATOM 804 C CA . ALA A 1 108 ? 11.421 6.182 -8.118 1.00 98.62 108 ALA A CA 1
ATOM 805 C C . ALA A 1 108 ? 9.955 5.796 -7.866 1.00 98.62 108 ALA A C 1
ATOM 807 O O . ALA A 1 108 ? 9.272 6.429 -7.060 1.00 98.62 108 ALA A O 1
ATOM 808 N N . PHE A 1 109 ? 9.491 4.716 -8.500 1.00 98.50 109 PHE A N 1
ATOM 809 C CA . PHE A 1 109 ? 8.185 4.132 -8.229 1.00 98.50 109 PHE A CA 1
ATOM 810 C C . PHE A 1 109 ? 8.053 3.752 -6.749 1.00 98.50 109 PHE A C 1
ATOM 812 O O . PHE A 1 109 ? 7.152 4.254 -6.083 1.00 98.50 109 PHE A O 1
ATOM 819 N N . ILE A 1 110 ? 8.966 2.944 -6.202 1.00 98.62 110 ILE A N 1
ATOM 820 C CA . ILE A 1 110 ? 8.918 2.493 -4.800 1.00 98.62 110 ILE A CA 1
ATOM 821 C C . ILE A 1 110 ? 8.927 3.676 -3.827 1.00 98.62 110 ILE A C 1
ATOM 823 O O . ILE A 1 110 ? 8.099 3.707 -2.916 1.00 98.62 110 ILE A O 1
ATOM 827 N N . ASP A 1 111 ? 9.812 4.654 -4.032 1.00 98.50 111 ASP A N 1
ATOM 828 C CA . ASP A 1 111 ? 9.897 5.850 -3.188 1.00 98.50 111 ASP A CA 1
ATOM 829 C C . ASP A 1 111 ? 8.556 6.606 -3.190 1.00 98.50 111 ASP A C 1
ATOM 831 O O . ASP A 1 111 ? 8.023 6.931 -2.128 1.00 98.50 111 ASP A O 1
ATOM 835 N N . SER A 1 112 ? 7.937 6.779 -4.366 1.00 98.19 112 SER A N 1
ATOM 836 C CA . SER A 1 112 ? 6.627 7.436 -4.474 1.00 98.19 112 SER A CA 1
ATOM 837 C C . SER A 1 112 ? 5.524 6.699 -3.707 1.00 98.19 112 SER A C 1
ATOM 839 O O . SER A 1 112 ? 4.652 7.331 -3.112 1.00 98.19 112 SER A O 1
ATOM 841 N N . LYS A 1 113 ? 5.569 5.360 -3.677 1.00 98.19 113 LYS A N 1
ATOM 842 C CA . LYS A 1 113 ? 4.595 4.535 -2.952 1.00 98.19 113 LYS A CA 1
ATOM 843 C C . LYS A 1 113 ? 4.794 4.590 -1.443 1.00 98.19 113 LYS A C 1
ATOM 845 O O . LYS A 1 113 ? 3.820 4.565 -0.696 1.00 98.19 113 LYS A O 1
ATOM 850 N N . VAL A 1 114 ? 6.044 4.664 -0.992 1.00 98.00 114 VAL A N 1
ATOM 851 C CA . VAL A 1 114 ? 6.375 4.876 0.421 1.00 98.00 114 VAL A CA 1
ATOM 852 C C . VAL A 1 114 ? 5.856 6.238 0.882 1.00 98.00 114 VAL A C 1
ATOM 854 O O . VAL A 1 114 ? 5.204 6.319 1.924 1.00 98.00 114 VAL A O 1
ATOM 857 N N . ASP A 1 115 ? 6.092 7.293 0.101 1.00 96.94 115 ASP A N 1
ATOM 858 C CA . ASP A 1 115 ? 5.617 8.643 0.416 1.00 96.94 115 ASP A CA 1
ATOM 859 C C . ASP A 1 115 ? 4.087 8.722 0.420 1.00 96.94 115 ASP A C 1
ATOM 861 O O . ASP A 1 115 ? 3.491 9.298 1.333 1.00 96.94 115 ASP A O 1
ATOM 865 N N . GLU A 1 116 ? 3.437 8.088 -0.555 1.00 96.31 116 GLU A N 1
ATOM 866 C CA . GLU A 1 116 ? 1.984 7.948 -0.598 1.00 96.31 116 GLU A CA 1
ATOM 867 C C . GLU A 1 116 ? 1.443 7.226 0.643 1.00 96.31 116 GLU A C 1
ATOM 869 O O . GLU A 1 116 ? 0.527 7.732 1.293 1.00 96.31 116 GLU A O 1
ATOM 874 N N . ALA A 1 117 ? 2.039 6.093 1.024 1.00 96.38 117 ALA A N 1
ATOM 875 C CA . ALA A 1 117 ? 1.628 5.340 2.203 1.00 96.38 117 ALA A CA 1
ATOM 876 C C . ALA A 1 117 ? 1.779 6.151 3.495 1.00 96.38 117 ALA A C 1
ATOM 878 O O . ALA A 1 117 ? 0.856 6.174 4.306 1.00 96.38 117 ALA A O 1
ATOM 879 N N . LYS A 1 118 ? 2.887 6.884 3.668 1.00 95.00 118 LYS A N 1
ATOM 880 C CA . LYS A 1 118 ? 3.083 7.780 4.821 1.00 95.00 118 LYS A CA 1
ATOM 881 C C . LYS A 1 118 ? 2.027 8.876 4.871 1.00 95.00 118 LYS A C 1
ATOM 883 O O . LYS A 1 118 ? 1.445 9.140 5.919 1.00 95.00 118 LYS A O 1
ATOM 888 N N . ARG A 1 119 ? 1.791 9.523 3.732 1.00 94.62 119 ARG A N 1
ATOM 889 C CA . ARG A 1 119 ? 0.880 10.661 3.622 1.00 94.62 119 ARG A CA 1
ATOM 890 C C . ARG A 1 119 ? -0.570 10.263 3.890 1.00 94.62 119 ARG A C 1
ATOM 892 O O . ARG A 1 119 ? -1.283 11.013 4.551 1.00 94.62 119 ARG A O 1
ATOM 899 N N . LEU A 1 120 ? -0.981 9.090 3.412 1.00 95.56 120 LEU A N 1
ATOM 900 C CA . LEU A 1 120 ? -2.348 8.571 3.522 1.00 95.56 120 LEU A CA 1
ATOM 901 C C . LEU A 1 120 ? -2.559 7.628 4.718 1.00 95.56 120 LEU A C 1
ATOM 903 O O . LEU A 1 120 ? -3.670 7.143 4.915 1.00 95.56 120 LEU A O 1
ATOM 907 N N . GLY A 1 121 ? -1.518 7.383 5.521 1.00 95.25 121 GLY A N 1
ATOM 908 C CA . GLY A 1 121 ? -1.577 6.517 6.701 1.00 95.25 121 GLY A CA 1
ATOM 909 C C . GLY A 1 121 ? -1.782 5.033 6.382 1.00 95.25 121 GLY A C 1
ATOM 910 O O . GLY A 1 121 ? -2.359 4.323 7.193 1.00 95.25 121 GLY A O 1
ATOM 911 N N . LEU A 1 122 ? -1.363 4.561 5.206 1.00 96.75 122 LEU A N 1
ATOM 912 C CA . LEU A 1 122 ? -1.570 3.176 4.771 1.00 96.75 122 LEU A CA 1
ATOM 913 C C . LEU A 1 122 ? -0.638 2.201 5.509 1.00 96.75 122 LEU A C 1
ATOM 915 O O . LEU A 1 122 ? 0.513 2.521 5.802 1.00 96.75 122 LEU A O 1
ATOM 919 N N . ASP A 1 123 ? -1.095 0.964 5.704 1.00 96.56 123 ASP A N 1
ATOM 920 C CA . ASP A 1 123 ? -0.291 -0.130 6.270 1.00 96.56 123 ASP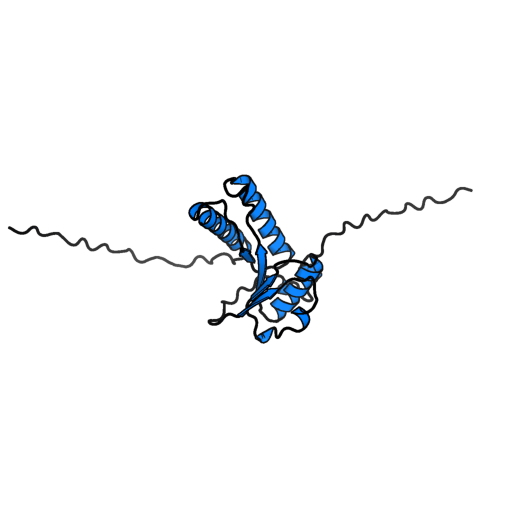 A CA 1
ATOM 921 C C . ASP A 1 123 ? 0.549 -0.876 5.227 1.00 96.56 123 ASP A C 1
ATOM 923 O O . ASP A 1 123 ? 1.402 -1.695 5.580 1.00 96.56 123 ASP A O 1
ATOM 927 N N . GLY A 1 124 ? 0.296 -0.647 3.938 1.00 96.25 124 GLY A N 1
ATOM 928 C CA . GLY A 1 124 ? 1.035 -1.300 2.866 1.00 96.25 124 GLY A CA 1
ATOM 929 C C . GLY A 1 124 ? 0.349 -1.245 1.508 1.00 96.25 124 GLY A C 1
ATOM 930 O O . GLY A 1 124 ? -0.558 -0.450 1.260 1.00 96.25 124 GLY A O 1
ATOM 931 N N . LEU A 1 125 ? 0.800 -2.136 0.628 1.00 97.50 125 LEU A N 1
ATOM 932 C CA . LEU A 1 125 ? 0.319 -2.279 -0.742 1.00 97.50 125 LEU A CA 1
ATOM 933 C C . LEU A 1 125 ? -0.149 -3.716 -0.991 1.00 97.50 125 LEU A C 1
ATOM 935 O O . LEU A 1 125 ? 0.428 -4.665 -0.457 1.00 97.50 125 LEU A O 1
ATOM 939 N N . ASN A 1 126 ? -1.151 -3.870 -1.850 1.00 97.81 126 ASN A N 1
ATOM 940 C CA . ASN A 1 126 ? -1.582 -5.140 -2.419 1.00 97.81 126 ASN A CA 1
ATOM 941 C C . ASN A 1 126 ? -1.259 -5.135 -3.918 1.00 97.81 126 ASN A C 1
ATOM 943 O O . ASN A 1 126 ? -1.995 -4.538 -4.700 1.00 97.81 126 ASN A O 1
ATOM 947 N N . PHE A 1 127 ? -0.191 -5.816 -4.333 1.00 96.50 127 PHE A N 1
ATOM 948 C CA . PHE A 1 127 ? 0.145 -5.907 -5.755 1.00 96.50 127 PHE A CA 1
ATOM 949 C C . PHE A 1 127 ? -0.780 -6.880 -6.486 1.00 96.50 127 PHE A C 1
ATOM 951 O O . PHE A 1 127 ? -0.812 -8.060 -6.140 1.00 96.50 127 PHE A O 1
ATOM 958 N N . ASP A 1 128 ? -1.477 -6.392 -7.509 1.00 94.62 128 ASP A N 1
ATOM 959 C CA . ASP A 1 128 ? -2.388 -7.175 -8.351 1.00 94.62 128 ASP A CA 1
ATOM 960 C C . ASP A 1 128 ? -2.015 -7.036 -9.829 1.00 94.62 128 ASP A C 1
ATOM 962 O O . ASP A 1 128 ? -2.624 -6.302 -10.609 1.00 94.62 128 ASP A O 1
ATOM 966 N N . ASN A 1 129 ? -0.909 -7.684 -10.183 1.00 90.69 129 ASN A N 1
ATOM 967 C CA . ASN A 1 129 ? -0.332 -7.622 -11.514 1.00 90.69 129 ASN A CA 1
ATOM 968 C C . ASN A 1 129 ? -0.926 -8.710 -12.412 1.00 90.69 129 ASN A C 1
ATOM 970 O O . ASN A 1 129 ? -0.535 -9.876 -12.325 1.00 90.69 129 ASN A O 1
ATOM 974 N N . GLU A 1 130 ? -1.809 -8.313 -13.322 1.00 87.25 130 GLU A N 1
ATOM 975 C CA . GLU A 1 130 ? -2.379 -9.182 -14.350 1.00 87.25 130 GLU A CA 1
ATOM 976 C C . GLU A 1 130 ? -1.744 -8.851 -15.714 1.00 87.25 130 GLU A C 1
ATOM 978 O O . GLU A 1 130 ? -1.596 -7.686 -16.067 1.00 87.25 130 GLU A O 1
ATOM 983 N N . GLY A 1 131 ? -1.329 -9.859 -16.495 1.00 83.38 131 GLY A N 1
ATOM 984 C CA . GLY A 1 131 ? -0.676 -9.626 -17.799 1.00 83.38 131 GLY A CA 1
ATOM 985 C C . GLY A 1 131 ? 0.828 -9.325 -17.716 1.00 83.38 131 GLY A C 1
ATOM 986 O O . GLY A 1 131 ? 1.314 -8.339 -18.260 1.00 83.38 131 GLY A O 1
ATOM 987 N N . LEU A 1 132 ? 1.572 -10.195 -17.032 1.00 86.50 132 LEU A N 1
ATOM 988 C CA . LEU A 1 132 ? 3.005 -10.038 -16.769 1.00 86.50 132 LEU A CA 1
ATOM 989 C C . LEU A 1 132 ? 3.855 -10.064 -18.053 1.00 86.50 132 LEU A C 1
ATOM 991 O O . LEU A 1 132 ? 3.766 -11.004 -18.843 1.00 86.50 132 LEU A O 1
ATOM 995 N N . THR A 1 133 ? 4.751 -9.088 -18.203 1.00 85.75 133 THR A N 1
ATOM 996 C CA . THR A 1 133 ? 5.818 -9.077 -19.226 1.00 85.75 133 THR A CA 1
ATOM 997 C C . THR A 1 133 ? 7.195 -9.438 -18.651 1.00 85.75 133 THR A C 1
ATOM 999 O O . THR A 1 133 ? 8.115 -9.757 -19.404 1.00 85.75 133 THR A O 1
ATOM 1002 N N . GLY A 1 134 ? 7.340 -9.419 -17.320 1.00 83.75 134 GLY A N 1
ATOM 1003 C CA . GLY A 1 134 ? 8.567 -9.767 -16.602 1.00 83.75 134 GLY A CA 1
ATOM 1004 C C . GLY A 1 134 ? 8.670 -11.247 -16.214 1.00 83.75 134 GLY A C 1
ATOM 1005 O O . GLY A 1 134 ? 7.679 -11.971 -16.125 1.00 83.75 134 GLY A O 1
ATOM 1006 N N . SER A 1 135 ? 9.895 -11.697 -15.933 1.00 92.62 135 SER A N 1
ATOM 1007 C CA . SER A 1 135 ? 10.154 -13.015 -15.339 1.00 92.62 135 SER A CA 1
ATOM 1008 C C . SER A 1 135 ? 9.687 -13.113 -13.876 1.00 92.62 135 SER A C 1
ATOM 1010 O O . SER A 1 135 ? 9.545 -12.117 -13.167 1.00 92.62 135 SER A O 1
ATOM 1012 N N . ALA A 1 136 ? 9.505 -14.338 -13.377 1.00 93.44 136 ALA A N 1
ATOM 1013 C CA . ALA A 1 136 ? 9.214 -14.557 -11.957 1.00 93.44 136 ALA A CA 1
ATOM 1014 C C . ALA A 1 136 ? 10.315 -13.982 -11.043 1.00 93.44 136 ALA A C 1
ATOM 1016 O O . ALA A 1 136 ? 10.009 -13.414 -9.996 1.00 93.44 136 ALA A O 1
ATOM 1017 N N . ASP A 1 137 ? 11.580 -14.074 -11.466 1.00 96.56 137 ASP A N 1
ATOM 1018 C CA . ASP A 1 137 ? 12.722 -13.577 -10.696 1.00 96.56 137 ASP A CA 1
ATOM 1019 C C . ASP A 1 137 ? 12.715 -12.053 -10.571 1.00 96.56 137 ASP A C 1
ATOM 1021 O O . ASP A 1 137 ? 12.916 -11.536 -9.471 1.00 96.56 137 ASP A O 1
ATOM 1025 N N . ILE A 1 138 ? 12.431 -11.324 -11.661 1.00 96.56 138 ILE A N 1
ATOM 1026 C CA . ILE A 1 138 ? 12.386 -9.858 -11.591 1.00 96.56 138 ILE A CA 1
ATOM 1027 C C . ILE A 1 138 ? 11.216 -9.397 -10.717 1.00 96.56 138 ILE A C 1
ATOM 1029 O O . ILE A 1 138 ? 11.385 -8.507 -9.890 1.00 96.56 138 ILE A O 1
ATOM 1033 N N . LEU A 1 139 ? 10.056 -10.055 -10.802 1.00 95.81 139 LEU A N 1
ATOM 1034 C CA . LEU A 1 139 ? 8.906 -9.737 -9.952 1.00 95.81 139 LEU A CA 1
ATOM 1035 C C . LEU A 1 139 ? 9.203 -10.011 -8.474 1.00 95.81 139 LEU A C 1
ATOM 1037 O O . LEU A 1 139 ? 8.916 -9.172 -7.620 1.00 95.81 139 LEU A O 1
ATOM 1041 N N . ALA A 1 140 ? 9.821 -11.152 -8.161 1.00 96.62 140 ALA A N 1
ATOM 1042 C CA . ALA A 1 140 ? 10.239 -11.478 -6.801 1.00 96.62 140 ALA A CA 1
ATOM 1043 C C . ALA A 1 140 ? 11.257 -10.460 -6.264 1.00 96.62 140 ALA A C 1
ATOM 1045 O O . ALA A 1 140 ? 11.162 -10.047 -5.105 1.00 96.62 140 ALA A O 1
ATOM 1046 N N . GLN A 1 141 ? 12.189 -10.015 -7.112 1.00 97.94 141 GLN A N 1
ATOM 1047 C CA . GLN A 1 141 ? 13.127 -8.950 -6.781 1.00 97.94 141 GLN A CA 1
ATOM 1048 C C . GLN A 1 141 ? 12.394 -7.634 -6.478 1.00 97.94 141 GLN A C 1
ATOM 1050 O O . GLN A 1 141 ? 12.632 -7.053 -5.421 1.00 97.94 141 GLN A O 1
ATOM 1055 N N . ARG A 1 142 ? 11.462 -7.182 -7.329 1.00 97.69 142 ARG A N 1
ATOM 1056 C CA . ARG A 1 142 ? 10.740 -5.915 -7.100 1.00 97.69 142 ARG A CA 1
ATOM 1057 C C . ARG A 1 142 ? 9.862 -5.957 -5.855 1.00 97.69 142 ARG A C 1
ATOM 1059 O O . ARG A 1 142 ? 9.857 -5.010 -5.073 1.00 97.69 142 ARG A O 1
ATOM 1066 N N . ILE A 1 143 ? 9.199 -7.082 -5.591 1.00 97.75 143 ILE A N 1
ATOM 1067 C CA . ILE A 1 143 ? 8.470 -7.291 -4.330 1.00 97.75 143 ILE A CA 1
ATOM 1068 C C . ILE A 1 143 ? 9.420 -7.237 -3.126 1.00 97.75 143 ILE A C 1
ATOM 1070 O O . ILE A 1 143 ? 9.070 -6.671 -2.087 1.00 97.75 143 ILE A O 1
ATOM 1074 N N . HIS A 1 144 ? 10.626 -7.802 -3.238 1.00 98.38 144 HIS A N 1
ATOM 1075 C CA . HIS A 1 144 ? 11.625 -7.720 -2.176 1.00 98.38 144 HIS A CA 1
ATOM 1076 C C . HIS A 1 144 ? 12.072 -6.276 -1.917 1.00 98.38 144 HIS A C 1
ATOM 1078 O O . HIS A 1 144 ? 12.136 -5.866 -0.759 1.00 98.38 144 HIS A O 1
ATOM 1084 N N . GLU A 1 145 ? 12.331 -5.502 -2.968 1.00 98.50 145 GLU A N 1
ATOM 1085 C CA . GLU A 1 145 ? 12.728 -4.093 -2.875 1.00 98.50 145 GLU A CA 1
ATOM 1086 C C . GLU A 1 145 ? 11.636 -3.245 -2.208 1.00 98.50 145 GLU A C 1
ATOM 1088 O O . GLU A 1 145 ? 11.924 -2.541 -1.238 1.00 98.50 145 GLU A O 1
ATOM 1093 N N . VAL A 1 146 ? 10.372 -3.401 -2.624 1.00 98.31 146 VAL A N 1
ATOM 1094 C CA . VAL A 1 146 ? 9.225 -2.752 -1.964 1.00 98.31 146 VAL A CA 1
ATOM 1095 C C . VAL A 1 146 ? 9.174 -3.125 -0.483 1.00 98.31 146 VAL A C 1
ATOM 1097 O O . VAL A 1 146 ? 9.076 -2.259 0.384 1.00 98.31 146 VAL A O 1
ATOM 1100 N N . LYS A 1 147 ? 9.279 -4.421 -0.167 1.00 97.38 147 LYS A N 1
ATOM 1101 C CA . LYS A 1 147 ? 9.248 -4.910 1.215 1.00 97.38 147 LYS A CA 1
ATOM 1102 C C . LYS A 1 147 ? 10.358 -4.292 2.064 1.00 97.38 147 LYS A C 1
ATOM 1104 O O . LYS A 1 147 ? 10.110 -3.959 3.220 1.00 97.38 147 LYS A O 1
ATOM 1109 N N . VAL A 1 148 ? 11.577 -4.188 1.536 1.00 97.69 148 VAL A N 1
ATOM 1110 C CA . VAL A 1 148 ? 12.711 -3.583 2.249 1.00 97.69 148 VAL A CA 1
ATOM 1111 C C . VAL A 1 148 ? 12.451 -2.102 2.506 1.00 97.69 148 VAL A C 1
ATOM 1113 O O . VAL A 1 148 ? 12.611 -1.669 3.646 1.00 97.69 148 VAL A O 1
ATOM 1116 N N . ALA A 1 149 ? 11.996 -1.361 1.494 1.00 97.12 149 ALA A N 1
ATOM 1117 C CA . ALA A 1 149 ? 11.694 0.061 1.618 1.00 97.12 149 ALA A CA 1
ATOM 1118 C C . ALA A 1 149 ? 10.590 0.326 2.654 1.00 97.12 149 ALA A C 1
ATOM 1120 O O . ALA A 1 149 ? 10.785 1.111 3.577 1.00 97.12 149 ALA A O 1
ATOM 1121 N N . PHE A 1 150 ? 9.472 -0.404 2.591 1.00 95.69 150 PHE A N 1
ATOM 1122 C CA . PHE A 1 150 ? 8.391 -0.259 3.571 1.00 95.69 150 PHE A CA 1
ATOM 1123 C C . PHE A 1 150 ? 8.845 -0.631 4.987 1.00 95.69 150 PHE A C 1
ATOM 1125 O O . PHE A 1 150 ? 8.556 0.083 5.944 1.00 95.69 150 PHE A O 1
ATOM 1132 N N . LYS A 1 151 ? 9.606 -1.717 5.158 1.00 93.62 151 LYS A N 1
ATOM 1133 C CA . LYS A 1 151 ? 10.110 -2.092 6.488 1.00 93.62 151 LYS A CA 1
ATOM 1134 C C . LYS A 1 151 ? 11.041 -1.044 7.088 1.00 93.62 151 LYS A C 1
ATOM 1136 O O . LYS A 1 151 ? 10.997 -0.849 8.297 1.00 93.62 151 LYS A O 1
ATOM 1141 N N . ALA A 1 152 ? 11.875 -0.401 6.273 1.00 93.88 152 ALA A N 1
ATOM 1142 C CA . ALA A 1 152 ? 12.791 0.633 6.745 1.00 93.88 152 ALA A CA 1
ATOM 1143 C C . ALA A 1 152 ? 12.054 1.838 7.351 1.00 93.88 152 ALA A C 1
ATOM 1145 O O . ALA A 1 152 ? 12.570 2.462 8.274 1.00 93.88 152 ALA A O 1
ATOM 1146 N N . GLU A 1 153 ? 10.849 2.126 6.859 1.00 92.31 153 GLU A N 1
ATOM 1147 C CA . GLU A 1 153 ? 10.076 3.308 7.245 1.00 92.31 153 GLU A CA 1
ATOM 1148 C C . GLU A 1 153 ? 8.994 3.023 8.290 1.00 92.31 153 GLU A C 1
ATOM 1150 O O . GLU A 1 153 ? 8.708 3.875 9.129 1.00 92.31 153 GLU A O 1
ATOM 1155 N N . PHE A 1 154 ? 8.381 1.838 8.248 1.00 89.50 154 PHE A N 1
ATOM 1156 C CA . PHE A 1 154 ? 7.180 1.536 9.032 1.00 89.50 154 PHE A CA 1
ATOM 1157 C C . PHE A 1 154 ? 7.404 0.522 10.163 1.00 89.50 154 PHE A C 1
ATOM 1159 O O . PHE A 1 154 ? 6.577 0.441 11.073 1.00 89.50 154 PHE A O 1
ATOM 1166 N N . GLU A 1 155 ? 8.498 -0.252 10.158 1.00 83.31 155 GLU A N 1
ATOM 1167 C CA . GLU A 1 155 ? 8.826 -1.100 11.310 1.00 83.31 155 GLU A CA 1
ATOM 1168 C C . GLU A 1 155 ? 9.603 -0.290 12.358 1.00 83.31 155 GLU A C 1
ATOM 1170 O O . GLU A 1 155 ? 10.563 0.405 12.016 1.00 83.31 155 GLU A O 1
ATOM 1175 N N . PRO A 1 156 ? 9.257 -0.394 13.656 1.00 68.62 156 PRO A N 1
ATOM 1176 C CA . PRO A 1 156 ? 10.078 0.207 14.695 1.00 68.62 156 PRO A CA 1
ATOM 1177 C C . PRO A 1 156 ? 11.504 -0.366 14.626 1.00 68.62 156 PRO A C 1
ATOM 1179 O O . PRO A 1 156 ? 11.670 -1.555 14.313 1.00 68.62 156 PRO A O 1
ATOM 1182 N N . PRO A 1 157 ? 12.539 0.433 14.959 1.00 59.88 157 PRO A N 1
ATOM 1183 C CA . PRO A 1 157 ? 13.912 -0.045 14.994 1.00 59.88 157 PRO A CA 1
ATOM 1184 C C . PRO A 1 157 ? 13.971 -1.326 15.814 1.00 59.88 157 PRO A C 1
ATOM 1186 O O . PRO A 1 157 ? 13.506 -1.360 16.959 1.00 59.88 157 PRO A O 1
ATOM 1189 N N . ARG A 1 158 ? 14.531 -2.398 15.242 1.00 57.50 158 ARG A N 1
ATOM 1190 C CA . ARG A 1 158 ? 14.773 -3.605 16.030 1.00 57.50 158 ARG A CA 1
ATOM 1191 C C . ARG A 1 158 ? 15.659 -3.196 17.198 1.00 57.50 158 ARG A C 1
ATOM 1193 O O . ARG A 1 158 ? 16.795 -2.772 16.992 1.00 57.50 158 ARG A O 1
ATOM 1200 N N . SER A 1 159 ? 15.140 -3.327 18.417 1.00 54.12 159 SER A N 1
ATOM 1201 C CA . SER A 1 159 ? 15.993 -3.304 19.601 1.00 54.12 159 SER A CA 1
ATOM 1202 C C . SER A 1 159 ? 17.117 -4.321 19.365 1.00 54.12 159 SER A C 1
ATOM 1204 O O . SER A 1 159 ? 16.819 -5.375 18.788 1.00 54.12 159 SER A O 1
ATOM 1206 N N . PRO A 1 160 ? 18.384 -4.041 19.730 1.00 50.84 160 PRO A N 1
ATOM 1207 C CA . PRO A 1 160 ? 19.461 -5.006 19.586 1.00 50.84 160 PRO A CA 1
ATOM 1208 C C . PRO A 1 160 ? 19.105 -6.249 20.401 1.00 50.84 160 PRO A C 1
ATOM 1210 O O . PRO A 1 160 ? 19.334 -6.328 21.605 1.00 50.84 160 PRO A O 1
ATOM 1213 N N . SER A 1 161 ? 18.479 -7.224 19.751 1.00 57.12 161 SER A N 1
ATOM 1214 C CA . SER A 1 161 ? 18.208 -8.510 20.354 1.00 57.12 161 SER A CA 1
ATOM 1215 C C . SER A 1 161 ? 19.562 -9.149 20.597 1.00 57.12 161 SER A C 1
ATOM 1217 O O . SER A 1 161 ? 20.346 -9.319 19.660 1.00 57.12 161 SER A O 1
ATOM 1219 N N . THR A 1 162 ? 19.821 -9.518 21.843 1.00 47.41 162 THR A N 1
ATOM 1220 C CA . THR A 1 162 ? 20.895 -10.395 22.319 1.00 47.41 162 THR A CA 1
ATOM 1221 C C . THR A 1 162 ? 20.776 -11.807 21.724 1.00 47.41 162 THR A C 1
ATOM 1223 O O . THR A 1 162 ? 20.832 -12.812 22.422 1.00 47.41 162 THR A O 1
ATOM 1226 N N . CYS A 1 163 ? 20.639 -11.919 20.404 1.00 49.38 163 CYS A N 1
ATOM 1227 C CA . CYS A 1 163 ? 20.786 -13.165 19.673 1.00 49.38 163 CYS A CA 1
ATOM 1228 C C . CYS A 1 163 ? 22.277 -13.425 19.449 1.00 49.38 163 CYS A C 1
ATOM 1230 O O . CYS A 1 163 ? 22.781 -13.380 18.329 1.00 49.38 163 CYS A O 1
ATOM 1232 N N . GLN A 1 164 ? 22.988 -13.738 20.533 1.00 46.84 164 GLN A N 1
ATOM 1233 C CA . GLN A 1 164 ? 24.148 -14.609 20.408 1.00 46.84 164 GLN A CA 1
ATOM 1234 C C . GLN A 1 164 ? 23.608 -15.981 20.013 1.00 46.84 164 GLN A C 1
ATOM 1236 O O . GLN A 1 164 ? 23.062 -16.716 20.833 1.00 46.84 164 GLN A O 1
ATOM 1241 N N . SER A 1 165 ? 23.697 -16.304 18.725 1.00 55.19 165 SER A N 1
ATOM 1242 C CA . SER A 1 165 ? 23.503 -17.685 18.299 1.00 55.19 165 SER A CA 1
ATOM 1243 C C . SER A 1 165 ? 24.594 -18.523 18.972 1.00 55.19 165 SER A C 1
ATOM 1245 O O . SER A 1 165 ? 25.768 -18.160 18.843 1.00 55.19 165 SER A O 1
ATOM 1247 N N . PRO A 1 166 ? 24.269 -19.611 19.694 1.00 51.84 166 PRO A N 1
ATOM 1248 C CA . PRO A 1 166 ? 25.303 -20.494 20.207 1.00 51.84 166 PRO A CA 1
ATOM 1249 C C . PRO A 1 166 ? 26.139 -21.026 19.032 1.00 51.84 166 PRO A C 1
ATOM 1251 O O . PRO A 1 166 ? 25.590 -21.269 17.948 1.00 51.84 166 PRO A O 1
ATOM 1254 N N . PRO A 1 167 ? 27.463 -21.189 19.207 1.00 50.66 167 PRO A N 1
ATOM 1255 C CA . PRO A 1 167 ? 28.336 -21.659 18.145 1.00 50.66 167 PRO A CA 1
ATOM 1256 C C . PRO A 1 167 ? 27.841 -23.013 17.638 1.00 50.66 167 PRO A C 1
ATOM 1258 O O . PRO A 1 167 ? 27.712 -23.983 18.387 1.00 50.66 167 PRO A O 1
ATOM 1261 N N . ARG A 1 168 ? 27.545 -23.061 16.338 1.00 56.50 168 ARG A N 1
ATOM 1262 C CA . ARG A 1 168 ? 27.105 -24.267 15.643 1.00 56.50 168 ARG A CA 1
ATOM 1263 C C . ARG A 1 168 ? 28.281 -25.244 15.622 1.00 56.50 168 ARG A C 1
ATOM 1265 O O . ARG A 1 168 ? 29.199 -25.096 14.822 1.00 56.50 168 ARG A O 1
ATOM 1272 N N . THR A 1 169 ? 28.287 -26.221 16.524 1.00 59.78 169 THR A N 1
ATOM 1273 C CA . THR A 1 169 ? 29.293 -27.287 16.522 1.00 59.78 169 THR A CA 1
ATOM 1274 C C . THR A 1 169 ? 28.984 -28.220 15.357 1.00 59.78 169 THR A C 1
ATOM 1276 O O . THR A 1 169 ? 28.052 -29.020 15.408 1.00 59.78 169 THR A O 1
ATOM 1279 N N . VAL A 1 170 ? 29.749 -28.099 14.275 1.00 55.53 170 VAL A N 1
ATOM 1280 C CA . VAL A 1 170 ? 29.729 -29.077 13.188 1.00 55.53 170 VAL A CA 1
ATOM 1281 C C . VAL A 1 170 ? 30.444 -30.323 13.706 1.00 55.53 170 VAL A C 1
ATOM 1283 O O . VAL A 1 170 ? 31.666 -30.330 13.838 1.00 55.53 170 VAL A O 1
ATOM 1286 N N . LYS A 1 171 ? 29.697 -31.378 14.048 1.00 57.59 171 LYS A N 1
ATOM 1287 C CA . LYS A 1 171 ? 30.299 -32.702 14.235 1.00 57.59 171 LYS A CA 1
ATOM 1288 C C . LYS A 1 171 ? 30.739 -33.204 12.863 1.00 57.59 171 LYS A C 1
ATOM 1290 O O . LYS A 1 171 ? 29.900 -33.511 12.021 1.00 57.59 171 LYS A O 1
ATOM 1295 N N . ALA A 1 172 ? 32.048 -33.268 12.645 1.00 51.03 172 ALA A N 1
ATOM 1296 C CA . ALA A 1 172 ? 32.623 -33.989 11.523 1.00 51.03 172 ALA A CA 1
ATOM 1297 C C . ALA A 1 172 ? 32.352 -35.487 11.727 1.00 51.03 172 ALA A C 1
ATOM 1299 O O . ALA A 1 172 ? 32.919 -36.112 12.623 1.00 51.03 172 ALA A O 1
ATOM 1300 N N . THR A 1 173 ? 31.453 -36.058 10.929 1.00 56.75 173 THR A N 1
ATOM 1301 C CA . THR A 1 173 ? 31.308 -37.511 10.834 1.00 56.75 173 THR A CA 1
ATOM 1302 C C . THR A 1 173 ? 32.437 -38.021 9.945 1.00 56.75 173 THR A C 1
ATOM 1304 O O . THR A 1 173 ? 32.482 -37.708 8.757 1.00 56.75 173 THR A O 1
ATOM 1307 N N . ALA A 1 174 ? 33.373 -38.767 10.529 1.00 54.62 174 ALA A N 1
ATOM 1308 C CA . ALA A 1 174 ? 34.428 -39.447 9.790 1.00 54.62 174 ALA A CA 1
ATOM 1309 C C . ALA A 1 174 ? 33.814 -40.528 8.883 1.00 54.62 174 ALA A C 1
ATOM 1311 O O . ALA A 1 174 ? 33.101 -41.410 9.360 1.00 54.62 174 ALA A O 1
ATOM 1312 N N . MET A 1 175 ? 34.094 -40.451 7.581 1.00 47.03 175 MET A N 1
ATOM 1313 C CA . MET A 1 175 ? 33.861 -41.546 6.641 1.00 47.03 175 MET A CA 1
ATOM 1314 C C . MET A 1 175 ? 34.939 -42.607 6.864 1.00 47.03 175 MET A C 1
ATOM 1316 O O . MET A 1 175 ? 36.109 -42.376 6.565 1.00 47.03 175 MET A O 1
ATOM 1320 N N . THR A 1 176 ? 34.559 -43.768 7.388 1.00 62.94 176 THR A N 1
ATOM 1321 C CA . THR A 1 176 ? 35.386 -44.976 7.313 1.00 62.94 176 THR A CA 1
ATOM 1322 C C . THR A 1 176 ? 35.103 -45.673 5.987 1.00 62.94 176 THR A C 1
ATOM 1324 O O . THR A 1 176 ? 33.955 -46.015 5.702 1.00 62.94 176 THR A O 1
ATOM 1327 N N . SER A 1 177 ? 36.145 -45.850 5.177 1.00 47.09 177 SER A N 1
ATOM 1328 C CA . SER A 1 177 ? 36.106 -46.629 3.936 1.00 47.09 177 SER A CA 1
ATOM 1329 C C . SER A 1 177 ? 36.003 -48.126 4.260 1.00 47.09 177 SER A C 1
ATOM 1331 O O . SER A 1 177 ? 36.646 -48.552 5.222 1.00 47.09 177 SER A O 1
ATOM 1333 N N . PRO A 1 178 ? 35.230 -48.924 3.504 1.00 65.00 178 PRO A N 1
ATOM 1334 C CA . PRO A 1 178 ? 35.255 -50.373 3.642 1.00 65.00 178 PRO A CA 1
ATOM 1335 C C . PRO A 1 178 ? 36.500 -50.964 2.961 1.00 65.00 178 PRO A C 1
ATOM 1337 O O . PRO A 1 178 ? 37.014 -50.383 2.000 1.00 65.00 178 PRO A O 1
ATOM 1340 N N . GLU A 1 179 ? 36.968 -52.078 3.530 1.00 51.69 179 GLU A N 1
ATOM 1341 C CA . GLU A 1 179 ? 38.058 -52.946 3.051 1.00 51.69 179 GLU A CA 1
ATOM 1342 C C . GLU A 1 179 ? 37.752 -53.614 1.703 1.00 51.69 179 GLU A C 1
ATOM 1344 O O . GLU A 1 179 ? 36.563 -53.922 1.441 1.00 51.69 179 GLU A O 1
#

InterPro domains:
  IPR017853 Glycoside hydrolase superfamily [SSF51445] (82-153)
  IPR051887 Glycosyl Hydrolase 18 Domain-Containing Protein [PTHR46290] (12-155)

Organism: NCBI:txid1606542

Sequence (179 aa):
MLLRLLIATLLVGLASGSSCVDTCSSPSLCNPITKPLAAKETLVFTTLSSADWKSYDWTKITTFAIFSGGDDDAVAEVTCLAHAFGVRVVKGEQFPMDDIYDNDAMKAFIDSKVDEAKRLGLDGLNFDNEGLTGSADILAQRIHEVKVAFK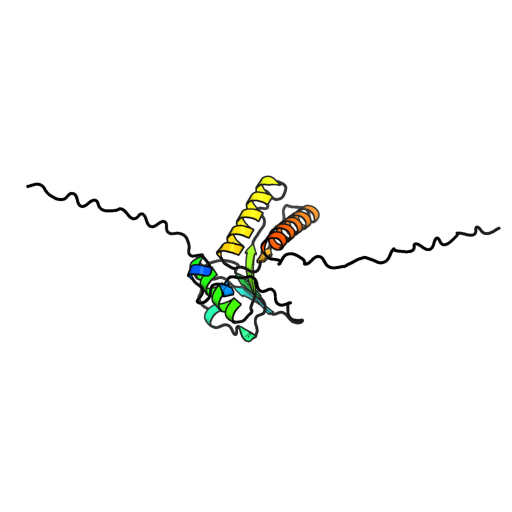AEFEPPRSPSTCQSPPRTVKATAMTSPE

pLDDT: mean 84.54, std 17.64, range [43.03, 98.62]